Protein AF-A0A0C9YT64-F1 (afdb_monomer_lite)

Organism: NCBI:txid765257

Foldseek 3Di:
DDPVVVVVVVVVVVVVVVVVVVVLLVVLVVVLVVVVVVVVVVLVVVQVCCVVPVDKDKDWDDDQDPPRPRDTDMDIHDVVQCCCCVVVVHHPNRVNVVVNVVSNVPVVVPVVPPPDD

Sequence (117 aa):
MTQEEKDELLHALTEYQALKNTSVHATNSAAAHDVQLTLEHVFKILDGLALHTRIYVCLFATCSHVYDSSQPFWYGTDNIMDFWEDVMDLEPDEIVCKMEQWVCMHGKSEETSCSGH

pLDDT: mean 78.33, std 15.84, range [33.59, 94.06]

Structure (mmCIF, N/CA/C/O backbone):
data_AF-A0A0C9YT64-F1
#
_entry.id   AF-A0A0C9YT64-F1
#
loop_
_atom_site.group_PDB
_atom_site.id
_atom_site.type_symbol
_atom_site.label_atom_id
_atom_site.label_alt_id
_atom_site.label_comp_id
_atom_site.label_asym_id
_atom_site.label_entity_id
_atom_site.label_seq_id
_atom_site.pdbx_PDB_ins_code
_atom_site.Cartn_x
_atom_site.Cartn_y
_atom_site.Cartn_z
_atom_site.occupancy
_atom_site.B_iso_or_equiv
_atom_site.auth_seq_id
_atom_site.auth_comp_id
_atom_site.auth_asym_id
_atom_site.auth_atom_id
_atom_site.pdbx_PDB_model_num
ATOM 1 N N . MET A 1 1 ? -23.182 -1.965 52.401 1.00 54.50 1 MET A N 1
ATOM 2 C CA . MET A 1 1 ? -23.189 -1.963 50.935 1.00 54.50 1 MET A CA 1
ATOM 3 C C . MET A 1 1 ? -24.563 -2.415 50.484 1.00 54.50 1 MET A C 1
ATOM 5 O O . MET A 1 1 ? -24.890 -3.586 50.672 1.00 54.50 1 MET A O 1
ATOM 9 N N . THR A 1 2 ? -25.402 -1.483 50.051 1.00 84.81 2 THR A N 1
ATOM 10 C CA . THR A 1 2 ? -26.761 -1.759 49.568 1.00 84.81 2 THR A CA 1
ATOM 11 C C . THR A 1 2 ? -26.719 -2.211 48.106 1.00 84.81 2 THR A C 1
ATOM 13 O O . THR A 1 2 ? -25.713 -2.043 47.417 1.00 84.81 2 THR A O 1
ATOM 16 N N . GLN A 1 3 ? -27.788 -2.853 47.631 1.00 82.25 3 GLN A N 1
ATOM 17 C CA . GLN A 1 3 ? -27.886 -3.283 46.229 1.00 82.25 3 GLN A CA 1
ATOM 18 C C . GLN A 1 3 ? -27.853 -2.080 45.269 1.00 82.25 3 GLN A C 1
ATOM 20 O O . GLN A 1 3 ? -27.255 -2.156 44.205 1.00 82.25 3 GLN A O 1
ATOM 25 N N . GLU A 1 4 ? -28.403 -0.954 45.712 1.00 83.56 4 GLU A N 1
ATOM 26 C CA . GLU A 1 4 ? -28.441 0.320 44.993 1.00 83.56 4 GLU A CA 1
ATOM 27 C C . GLU A 1 4 ? -27.031 0.899 44.765 1.00 83.56 4 GLU A C 1
ATOM 29 O O . GLU A 1 4 ? -26.687 1.256 43.644 1.00 83.56 4 GLU A O 1
ATOM 34 N N . GLU A 1 5 ? -26.158 0.850 45.781 1.00 81.50 5 GLU A N 1
ATOM 35 C CA . GLU A 1 5 ? -24.745 1.252 45.655 1.00 81.50 5 GLU A CA 1
ATOM 36 C C . GLU A 1 5 ? -23.969 0.359 44.666 1.00 81.50 5 GLU A C 1
ATOM 38 O O . GLU A 1 5 ? -23.046 0.816 43.990 1.00 81.50 5 GLU A O 1
ATOM 43 N N . LYS A 1 6 ? -24.324 -0.930 44.566 1.00 82.69 6 LYS A N 1
ATOM 44 C CA . LYS A 1 6 ? -23.720 -1.849 43.586 1.00 82.69 6 LYS A CA 1
ATOM 45 C C . LYS A 1 6 ? -24.171 -1.549 42.161 1.00 82.69 6 LYS A C 1
ATOM 47 O O . LYS A 1 6 ? -23.344 -1.613 41.252 1.00 82.69 6 LYS A O 1
ATOM 52 N N . ASP A 1 7 ? -25.450 -1.249 41.976 1.00 88.69 7 ASP A N 1
ATOM 53 C CA . ASP A 1 7 ? -26.015 -0.963 40.660 1.00 88.69 7 ASP A CA 1
ATOM 54 C C . ASP A 1 7 ? -25.503 0.391 40.131 1.00 88.69 7 ASP A C 1
ATOM 56 O O . ASP A 1 7 ? -25.131 0.484 38.960 1.00 88.69 7 ASP A O 1
ATOM 60 N N . GLU A 1 8 ? -25.341 1.399 40.999 1.00 89.75 8 GLU A N 1
ATOM 61 C CA . GLU A 1 8 ? -24.666 2.663 40.654 1.00 89.75 8 GLU A CA 1
ATOM 62 C C . GLU A 1 8 ? -23.203 2.452 40.241 1.00 89.75 8 GLU A C 1
ATOM 64 O O . GLU A 1 8 ? -22.755 2.996 39.229 1.00 89.75 8 GLU A O 1
ATOM 69 N N . LEU A 1 9 ? -22.450 1.629 40.979 1.00 84.31 9 LEU A N 1
ATOM 70 C CA . LEU A 1 9 ? -21.054 1.325 40.646 1.00 84.31 9 LEU A CA 1
ATOM 71 C C . LEU A 1 9 ? -20.921 0.589 39.305 1.00 84.31 9 LEU A C 1
ATOM 73 O O . LEU A 1 9 ? -20.013 0.884 38.527 1.00 84.31 9 LEU A O 1
ATOM 77 N N . LEU A 1 10 ? -21.821 -0.354 39.018 1.00 86.88 10 LEU A N 1
ATOM 78 C CA . LEU A 1 10 ? -21.862 -1.058 37.734 1.00 86.88 10 LEU A CA 1
ATOM 79 C C . LEU A 1 10 ? -22.216 -0.115 36.582 1.00 86.88 10 LEU A C 1
ATOM 81 O O . LEU A 1 10 ? -21.617 -0.202 35.504 1.00 86.88 10 LEU A O 1
ATOM 85 N N . HIS A 1 11 ? -23.149 0.806 36.810 1.00 89.62 11 HIS A N 1
ATOM 86 C CA . HIS A 1 11 ? -23.528 1.801 35.819 1.00 89.62 11 HIS A CA 1
ATOM 87 C C . HIS A 1 11 ? -22.362 2.746 35.500 1.00 89.62 11 HIS A C 1
ATOM 89 O O . HIS A 1 11 ? -21.985 2.862 34.333 1.00 89.62 11 HIS A O 1
ATOM 95 N N . ALA A 1 12 ? -21.716 3.310 36.524 1.00 83.31 12 ALA A N 1
ATOM 96 C CA . ALA A 1 12 ? -20.562 4.195 36.368 1.00 83.31 12 ALA A CA 1
ATOM 97 C C . ALA A 1 12 ? -19.379 3.502 35.669 1.00 83.31 12 ALA A C 1
ATOM 99 O O . ALA A 1 12 ? -18.698 4.098 34.832 1.00 83.31 12 ALA A O 1
ATOM 100 N N . LEU A 1 13 ? -19.144 2.218 35.967 1.00 78.75 13 LEU A N 1
ATOM 101 C CA . LEU A 1 13 ? -18.111 1.427 35.298 1.00 78.75 13 LEU A CA 1
ATOM 102 C C . LEU A 1 13 ? -18.414 1.244 33.804 1.00 78.75 13 LEU A C 1
ATOM 104 O O . LEU A 1 13 ? -17.509 1.356 32.976 1.00 78.75 13 LEU A O 1
ATOM 108 N N . THR A 1 14 ? -19.677 0.992 33.460 1.00 85.62 14 THR A N 1
ATOM 109 C CA . THR A 1 14 ? -20.119 0.816 32.070 1.00 85.62 14 THR A CA 1
ATOM 110 C C . THR A 1 14 ? -19.979 2.118 31.279 1.00 85.62 14 THR A C 1
ATOM 112 O O . THR A 1 14 ? -19.463 2.110 30.162 1.00 85.62 14 THR A O 1
ATOM 115 N N . GLU A 1 15 ? -20.363 3.251 31.871 1.00 85.88 15 GLU A N 1
ATOM 116 C CA . GLU A 1 15 ? -20.200 4.574 31.257 1.00 85.88 15 GLU A CA 1
ATOM 117 C C . GLU A 1 15 ? -18.727 4.931 31.049 1.00 85.88 15 GLU A C 1
ATOM 119 O O . GLU A 1 15 ? -18.341 5.385 29.970 1.00 85.88 15 GLU A O 1
ATOM 124 N N . TYR A 1 16 ? -17.879 4.661 32.044 1.00 75.25 16 TYR A N 1
ATOM 125 C CA . TYR A 1 16 ? -16.440 4.880 31.933 1.00 75.25 16 TYR A CA 1
ATOM 126 C C . TYR A 1 16 ? -15.815 4.032 30.815 1.00 75.25 16 TYR A C 1
ATOM 128 O O . TYR A 1 16 ? -15.002 4.531 30.035 1.00 75.25 16 TYR A O 1
ATOM 136 N N . GLN A 1 17 ? -16.212 2.762 30.695 1.00 73.31 17 GLN A N 1
ATOM 137 C CA . GLN A 1 17 ? -15.761 1.881 29.614 1.00 73.31 17 GLN A CA 1
ATOM 138 C C . GLN A 1 17 ? -16.225 2.377 28.239 1.00 73.31 17 GLN A C 1
ATOM 140 O O . GLN A 1 17 ? -15.421 2.424 27.307 1.00 73.31 17 GLN A O 1
ATOM 14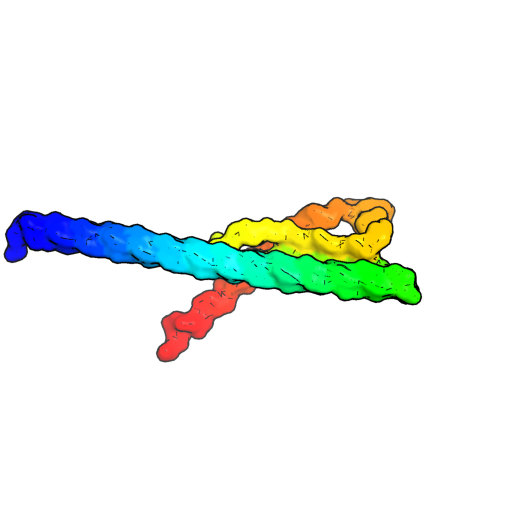5 N N . ALA A 1 18 ? -17.485 2.800 28.111 1.00 74.81 18 ALA A N 1
ATOM 146 C CA . ALA A 1 18 ? -18.025 3.343 26.866 1.00 74.81 18 ALA A CA 1
ATOM 147 C C . ALA A 1 18 ? -17.302 4.634 26.440 1.00 74.81 18 ALA A C 1
ATOM 149 O O . ALA A 1 18 ? -16.918 4.786 25.276 1.00 74.81 18 ALA A O 1
ATOM 150 N N . LEU A 1 19 ? -17.046 5.536 27.391 1.00 78.00 19 LEU A N 1
ATOM 151 C CA . LEU A 1 19 ? -16.316 6.778 27.151 1.00 78.00 19 LEU A CA 1
ATOM 152 C C . LEU A 1 19 ? -14.861 6.508 26.743 1.00 78.00 19 LEU A C 1
ATOM 154 O O . LEU A 1 19 ? -14.367 7.095 25.779 1.00 78.00 19 LEU A O 1
ATOM 158 N N . LYS A 1 20 ? -14.185 5.583 27.434 1.00 72.56 20 LYS A N 1
ATOM 159 C CA . LYS A 1 20 ? -12.810 5.180 27.115 1.00 72.56 20 LYS A CA 1
ATOM 160 C C . LYS A 1 20 ? -12.714 4.564 25.719 1.00 72.56 20 LYS A C 1
ATOM 162 O O . LYS A 1 20 ? -11.837 4.962 24.957 1.00 72.56 20 LYS A O 1
ATOM 167 N N . ASN A 1 21 ? -13.624 3.658 25.364 1.00 66.62 21 ASN A N 1
ATOM 168 C CA . ASN A 1 21 ? -13.656 3.052 24.031 1.00 66.62 21 ASN A CA 1
ATOM 169 C C . ASN A 1 21 ? -13.858 4.112 22.944 1.00 66.62 21 ASN A C 1
ATOM 171 O O . ASN A 1 21 ? -13.122 4.134 21.962 1.00 66.62 21 ASN A O 1
ATOM 175 N N . THR A 1 22 ? -14.792 5.042 23.151 1.00 72.69 22 THR A N 1
ATOM 176 C CA . THR A 1 22 ? -15.046 6.144 22.209 1.00 72.69 22 THR A CA 1
ATOM 177 C C . THR A 1 22 ? -13.806 7.023 22.015 1.00 72.69 22 THR A C 1
ATOM 179 O O . THR A 1 22 ? -13.460 7.364 20.887 1.00 72.69 22 THR A O 1
ATOM 182 N N . SER A 1 23 ? -13.099 7.348 23.100 1.00 55.53 23 SER A N 1
ATOM 183 C CA . SER A 1 23 ? -11.869 8.149 23.058 1.00 55.53 23 SER A CA 1
ATOM 184 C C . SER A 1 23 ? -10.727 7.449 22.304 1.00 55.53 23 SER A C 1
ATOM 186 O O . SER A 1 23 ? -10.069 8.060 21.458 1.00 55.53 23 SER A O 1
ATOM 188 N N . VAL A 1 24 ? -10.527 6.148 22.545 1.00 58.66 24 VAL A N 1
ATOM 189 C CA . VAL A 1 24 ? -9.525 5.340 21.826 1.00 58.66 24 VAL A CA 1
ATOM 190 C C . VAL A 1 24 ? -9.855 5.272 20.334 1.00 58.66 24 VAL A C 1
ATOM 192 O O . VAL A 1 24 ? -8.983 5.528 19.508 1.00 58.66 24 VAL A O 1
ATOM 195 N N . HIS A 1 25 ? -11.116 5.017 19.973 1.00 62.97 25 HIS A N 1
ATOM 196 C CA . HIS A 1 25 ? -11.544 5.001 18.572 1.00 62.97 25 HIS A CA 1
ATOM 197 C C . HIS A 1 25 ? -11.329 6.347 17.871 1.00 62.97 25 HIS A C 1
ATOM 199 O O . HIS A 1 25 ? -10.833 6.372 16.745 1.00 62.97 25 HIS A O 1
ATOM 205 N N . ALA A 1 26 ? -11.649 7.462 18.532 1.00 58.91 26 ALA A N 1
ATOM 206 C CA . ALA A 1 26 ? -11.406 8.794 17.984 1.00 58.91 26 ALA A CA 1
ATOM 207 C C . ALA A 1 26 ? -9.906 9.057 17.753 1.00 58.91 26 ALA A C 1
ATOM 209 O O . ALA A 1 26 ? -9.527 9.612 16.723 1.00 58.91 26 ALA A O 1
ATOM 210 N N . THR A 1 27 ? -9.054 8.612 18.679 1.00 65.56 27 THR A N 1
ATOM 211 C CA . THR A 1 27 ? -7.595 8.779 18.587 1.00 65.56 27 THR A CA 1
ATOM 212 C C . THR A 1 27 ? -6.999 7.940 17.456 1.00 65.56 27 THR A C 1
ATOM 214 O O . THR A 1 27 ? -6.221 8.458 16.660 1.00 65.56 27 THR A O 1
ATOM 217 N N . ASN A 1 28 ? -7.409 6.677 17.325 1.00 67.38 28 ASN A N 1
ATOM 218 C CA . ASN A 1 28 ? -6.946 5.812 16.237 1.00 67.38 28 ASN A CA 1
ATOM 219 C C . ASN A 1 28 ? -7.414 6.332 14.875 1.00 67.38 28 ASN A C 1
ATOM 221 O O . ASN A 1 28 ? -6.648 6.333 13.921 1.00 67.38 28 ASN A O 1
ATOM 225 N N . SER A 1 29 ? -8.646 6.847 14.789 1.00 68.81 29 SER A N 1
ATOM 226 C CA . SER A 1 29 ? -9.143 7.466 13.558 1.00 68.81 29 SER A CA 1
ATOM 227 C C . SER A 1 29 ? -8.330 8.698 13.158 1.00 68.81 29 SER A C 1
ATOM 229 O O . SER A 1 29 ? -8.125 8.914 11.966 1.00 68.81 29 SER A O 1
ATOM 231 N N . ALA A 1 30 ? -7.880 9.507 14.121 1.00 72.50 30 ALA A N 1
ATOM 232 C CA . ALA A 1 30 ? -7.009 10.644 13.843 1.00 72.50 30 ALA A CA 1
ATOM 233 C C . ALA A 1 30 ? -5.627 10.180 13.355 1.00 72.50 30 ALA A C 1
ATOM 235 O O . ALA A 1 30 ? -5.147 10.671 12.339 1.00 72.50 30 ALA A O 1
ATOM 236 N N . ALA A 1 31 ? -5.034 9.180 14.015 1.00 71.94 31 ALA A N 1
ATOM 237 C CA . ALA A 1 31 ? -3.746 8.616 13.615 1.00 71.94 31 ALA A CA 1
ATOM 238 C C . ALA A 1 31 ? -3.785 8.005 12.201 1.00 71.94 31 ALA A C 1
ATOM 240 O O . ALA A 1 31 ? -2.921 8.306 11.379 1.00 71.94 31 ALA A O 1
ATOM 241 N N . ALA A 1 32 ? -4.816 7.217 11.884 1.00 71.62 32 ALA A N 1
ATOM 242 C CA . ALA A 1 32 ? -5.005 6.639 10.554 1.00 71.62 32 ALA A CA 1
ATOM 243 C C . ALA A 1 32 ? -5.162 7.722 9.472 1.00 71.62 32 ALA A C 1
ATOM 245 O O . ALA A 1 32 ? -4.591 7.617 8.387 1.00 71.62 32 ALA A O 1
ATOM 246 N N . HIS A 1 33 ? -5.902 8.789 9.780 1.00 78.19 33 HIS A N 1
ATOM 247 C CA . HIS A 1 33 ? -6.083 9.917 8.871 1.00 78.19 33 HIS A CA 1
ATOM 248 C C . HIS A 1 33 ? -4.776 10.694 8.640 1.00 78.19 33 HIS A C 1
ATOM 250 O O . HIS A 1 33 ? -4.470 11.056 7.505 1.00 78.19 33 HIS A O 1
ATOM 256 N N . ASP A 1 34 ? -3.971 10.908 9.682 1.00 80.75 34 ASP A N 1
ATOM 257 C CA . ASP A 1 34 ? -2.660 11.557 9.561 1.00 80.75 34 ASP A CA 1
ATOM 258 C C . ASP A 1 34 ? -1.692 10.730 8.703 1.00 80.75 34 ASP A C 1
ATOM 260 O O . ASP A 1 34 ? -0.986 11.282 7.850 1.00 80.75 34 ASP A O 1
ATOM 264 N N . VAL A 1 35 ? -1.690 9.403 8.880 1.00 79.88 35 VAL A N 1
ATOM 265 C CA . VAL A 1 35 ? -0.932 8.473 8.032 1.00 79.88 35 VAL A CA 1
ATOM 266 C C . VAL A 1 35 ? -1.379 8.611 6.579 1.00 79.88 35 VAL A C 1
ATOM 268 O O . VAL A 1 35 ? -0.541 8.848 5.709 1.00 79.88 35 VAL A O 1
ATOM 271 N N . GLN A 1 36 ? -2.687 8.557 6.314 1.00 81.94 36 GLN A N 1
ATOM 272 C CA . GLN A 1 36 ? -3.227 8.693 4.962 1.00 81.94 36 GLN A CA 1
ATOM 273 C C . GLN A 1 36 ? -2.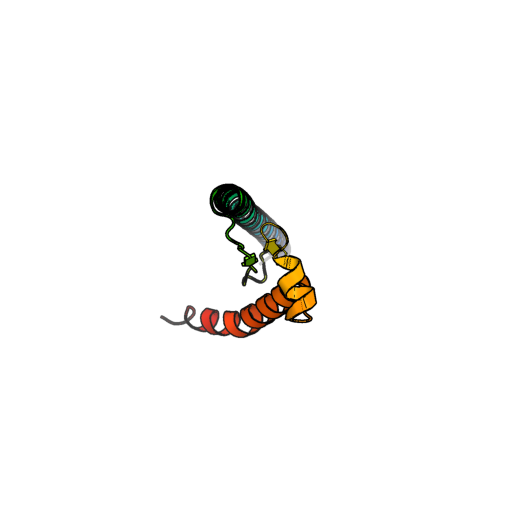819 10.022 4.304 1.00 81.94 36 GLN A C 1
ATOM 275 O O . GLN A 1 36 ? -2.273 10.016 3.201 1.00 81.94 36 GLN A O 1
ATOM 280 N N . LEU A 1 37 ? -3.016 11.158 4.982 1.00 85.38 37 LEU A N 1
ATOM 281 C CA . LEU A 1 37 ? -2.649 12.475 4.447 1.00 85.38 37 LEU A CA 1
ATOM 282 C C . LEU A 1 37 ? -1.151 12.592 4.153 1.00 85.38 37 LEU A C 1
ATOM 284 O O . LEU A 1 37 ? -0.747 13.192 3.152 1.00 85.38 37 LEU A O 1
ATOM 288 N N . THR A 1 38 ? -0.319 12.023 5.023 1.00 87.44 38 THR A N 1
ATOM 289 C CA . THR A 1 38 ? 1.135 12.029 4.843 1.00 87.44 38 THR A CA 1
ATOM 290 C C . THR A 1 38 ? 1.530 11.216 3.615 1.00 87.44 38 THR A C 1
ATOM 292 O O . THR A 1 38 ? 2.353 11.661 2.815 1.00 87.44 38 THR A O 1
ATOM 295 N N . LEU A 1 39 ? 0.915 10.053 3.418 1.00 87.81 39 LEU A N 1
ATOM 296 C CA . LEU A 1 39 ? 1.185 9.191 2.271 1.00 87.81 39 LEU A CA 1
ATOM 297 C C . LEU A 1 39 ? 0.726 9.813 0.960 1.00 87.81 39 LEU A C 1
ATOM 299 O O . LEU A 1 39 ? 1.495 9.835 0.005 1.00 87.81 39 LEU A O 1
ATOM 303 N N . GLU A 1 40 ? -0.458 10.423 0.931 1.00 89.00 40 GLU A N 1
ATOM 304 C CA . GLU A 1 40 ? -0.924 11.187 -0.230 1.00 89.00 40 GLU A CA 1
ATOM 305 C C . GLU A 1 40 ? 0.047 12.318 -0.602 1.00 89.00 40 GLU A C 1
ATOM 307 O O . GLU A 1 40 ? 0.251 12.617 -1.783 1.00 89.00 40 GLU A O 1
ATOM 312 N N . HIS A 1 41 ? 0.672 12.959 0.392 1.00 92.44 41 HIS A N 1
ATOM 313 C CA . HIS A 1 41 ? 1.708 13.957 0.147 1.00 92.44 41 HIS A CA 1
ATOM 314 C C . HIS A 1 41 ? 2.984 13.333 -0.437 1.00 92.44 41 HIS A C 1
ATOM 316 O O . HIS A 1 41 ? 3.535 13.865 -1.403 1.00 92.44 41 HIS A O 1
ATOM 322 N N . VAL A 1 42 ? 3.431 12.194 0.101 1.00 91.50 42 VAL A N 1
ATOM 323 C CA . VAL A 1 42 ? 4.586 11.446 -0.419 1.00 91.50 42 VAL A CA 1
ATOM 324 C C . VAL A 1 42 ? 4.347 11.002 -1.861 1.00 91.50 42 VAL A C 1
ATOM 326 O O . VAL A 1 42 ? 5.230 11.197 -2.692 1.00 91.50 42 VAL A O 1
ATOM 329 N N . PHE A 1 43 ? 3.159 10.494 -2.198 1.00 91.00 43 PHE A N 1
ATOM 330 C CA . PHE A 1 43 ? 2.825 10.075 -3.564 1.00 91.00 43 PHE A CA 1
ATOM 331 C C . PHE A 1 43 ? 2.988 11.219 -4.559 1.00 91.00 43 PHE A C 1
ATOM 333 O O . PHE A 1 43 ? 3.653 11.054 -5.573 1.00 91.00 43 PHE A O 1
ATOM 340 N N . LYS A 1 44 ? 2.515 12.424 -4.222 1.00 92.88 44 LYS A N 1
ATOM 341 C CA . LYS A 1 44 ? 2.698 13.608 -5.079 1.00 92.88 44 LYS A CA 1
ATOM 342 C C . LYS A 1 44 ? 4.170 13.958 -5.303 1.00 92.88 44 LYS A C 1
ATOM 344 O O . LYS A 1 44 ? 4.535 14.403 -6.390 1.00 92.88 44 LYS A O 1
ATOM 349 N N . ILE A 1 45 ? 5.012 13.785 -4.282 1.00 93.50 45 ILE A N 1
ATOM 350 C CA . ILE A 1 45 ? 6.461 13.995 -4.410 1.00 93.50 45 ILE A CA 1
ATOM 351 C C . ILE A 1 45 ? 7.063 12.941 -5.344 1.00 93.50 45 ILE A C 1
ATOM 353 O O . ILE A 1 45 ? 7.860 13.291 -6.215 1.00 93.50 45 ILE A O 1
ATOM 357 N N . LEU A 1 46 ? 6.678 11.673 -5.179 1.00 92.38 46 LEU A N 1
ATOM 358 C CA . LEU A 1 46 ? 7.170 10.565 -5.996 1.00 92.38 46 LEU A CA 1
ATOM 359 C C . LEU A 1 46 ? 6.723 10.687 -7.458 1.00 92.38 46 LEU A C 1
ATOM 361 O O . LEU A 1 46 ? 7.572 10.575 -8.339 1.00 92.38 46 LEU A O 1
ATOM 365 N N . ASP A 1 47 ? 5.457 11.021 -7.714 1.00 91.00 47 ASP A N 1
ATOM 366 C CA . ASP A 1 47 ? 4.930 11.318 -9.052 1.00 91.00 47 ASP A CA 1
ATOM 367 C C . ASP A 1 47 ? 5.726 12.449 -9.714 1.00 91.00 47 ASP A C 1
ATOM 369 O O . ASP A 1 47 ? 6.193 12.325 -10.847 1.00 91.00 47 ASP A O 1
ATOM 373 N N . GLY A 1 48 ? 5.928 13.559 -8.993 1.00 91.81 48 GLY A N 1
ATOM 374 C CA . GLY A 1 48 ? 6.707 14.689 -9.498 1.00 91.81 48 GLY A CA 1
ATOM 375 C C . GLY A 1 48 ? 8.140 14.286 -9.844 1.00 91.81 48 GLY A C 1
ATOM 376 O O . GLY A 1 48 ? 8.671 14.670 -10.887 1.00 91.81 48 GLY A O 1
ATOM 377 N N . LEU A 1 49 ? 8.768 13.471 -8.998 1.00 89.69 49 LEU A N 1
ATOM 378 C CA . LEU A 1 49 ? 10.127 13.001 -9.222 1.00 89.69 49 LEU A CA 1
ATOM 379 C C . LEU A 1 49 ? 10.210 12.055 -10.430 1.00 89.69 49 LEU A C 1
ATOM 381 O O . LEU A 1 49 ? 11.092 12.238 -11.276 1.00 89.69 49 LEU A O 1
ATOM 385 N N . ALA A 1 50 ? 9.281 11.105 -10.554 1.00 91.75 50 ALA A N 1
ATOM 386 C CA . ALA A 1 50 ? 9.193 10.180 -11.681 1.00 91.75 50 ALA A CA 1
ATOM 387 C C . ALA A 1 50 ? 9.006 10.930 -13.008 1.00 91.75 50 ALA A C 1
ATOM 389 O O . ALA A 1 50 ? 9.774 10.718 -13.947 1.00 91.75 50 ALA A O 1
ATOM 390 N N . LEU A 1 51 ? 8.101 11.914 -13.055 1.00 90.88 51 LEU A N 1
ATOM 391 C CA . LEU A 1 51 ? 7.856 12.731 -14.250 1.00 90.88 51 LEU A CA 1
ATOM 392 C C . LEU A 1 51 ? 9.112 13.456 -14.757 1.00 90.88 51 LEU A C 1
ATOM 394 O O . LEU A 1 51 ? 9.321 13.572 -15.966 1.00 90.88 51 LEU A O 1
ATOM 398 N N . HIS A 1 52 ? 9.955 13.957 -13.851 1.00 87.56 52 HIS A N 1
ATOM 399 C CA . HIS A 1 52 ? 11.131 14.749 -14.219 1.00 87.56 52 HIS A CA 1
ATOM 400 C C . HIS A 1 52 ? 12.388 13.921 -14.484 1.00 87.56 52 HIS A C 1
ATOM 402 O O . HIS A 1 52 ? 13.260 14.361 -15.234 1.00 87.56 52 HIS A O 1
ATOM 408 N N . THR A 1 53 ? 12.505 12.746 -13.870 1.00 89.81 53 THR A N 1
ATOM 409 C CA . THR A 1 53 ? 13.758 11.974 -13.869 1.00 89.81 53 THR A CA 1
ATOM 410 C C . THR A 1 53 ? 13.625 10.584 -14.481 1.00 89.81 53 THR A C 1
ATOM 412 O O . THR A 1 53 ? 14.646 9.954 -14.751 1.00 89.81 53 THR A O 1
ATOM 415 N N . ARG A 1 54 ? 12.392 10.131 -14.756 1.00 88.50 54 ARG A N 1
ATOM 416 C CA . ARG A 1 54 ? 12.057 8.765 -15.195 1.00 88.50 54 ARG A CA 1
ATOM 417 C C . ARG A 1 54 ? 12.580 7.685 -14.252 1.00 88.50 54 ARG A C 1
ATOM 419 O O . ARG A 1 54 ? 12.980 6.607 -14.693 1.00 88.50 54 ARG A O 1
ATOM 426 N N . ILE A 1 55 ? 12.644 7.994 -12.961 1.00 89.56 55 ILE A N 1
ATOM 427 C CA . ILE A 1 55 ? 12.908 6.967 -11.962 1.00 89.56 55 ILE A CA 1
ATOM 428 C C . ILE A 1 55 ? 11.657 6.116 -11.767 1.00 89.56 55 ILE A C 1
ATOM 430 O O . ILE A 1 55 ? 10.540 6.619 -11.840 1.00 89.56 55 ILE A O 1
ATOM 434 N N . TYR A 1 56 ? 11.876 4.846 -11.458 1.00 90.88 56 TYR A N 1
ATOM 435 C CA . TYR A 1 56 ? 10.825 3.930 -11.050 1.00 90.88 56 TYR A CA 1
ATOM 436 C C . TYR A 1 56 ? 10.913 3.738 -9.539 1.00 90.88 56 TYR A C 1
ATOM 438 O O . TYR A 1 56 ? 11.980 3.400 -9.020 1.00 90.88 56 TYR A O 1
ATOM 446 N N . VAL A 1 57 ? 9.813 3.980 -8.832 1.00 90.69 57 VAL A N 1
ATOM 447 C CA . VAL A 1 57 ? 9.734 3.896 -7.373 1.00 90.69 57 VAL A CA 1
ATOM 448 C C . VAL A 1 57 ? 8.503 3.097 -6.983 1.00 90.69 57 VAL A C 1
ATOM 450 O O . VAL A 1 57 ? 7.417 3.326 -7.505 1.00 90.69 57 VAL A O 1
ATOM 453 N N . CYS A 1 58 ? 8.661 2.203 -6.014 1.00 91.88 58 CYS A N 1
ATOM 454 C CA . CYS A 1 58 ? 7.552 1.565 -5.321 1.00 91.88 58 CYS A CA 1
ATOM 455 C C . CYS A 1 58 ? 7.643 1.841 -3.817 1.00 91.88 58 CYS A C 1
ATOM 457 O O . CYS A 1 58 ? 8.737 1.892 -3.248 1.00 91.88 58 CYS A O 1
ATOM 459 N N . LEU A 1 59 ? 6.493 1.978 -3.169 1.00 91.06 59 LEU A N 1
ATOM 460 C CA . LEU A 1 59 ? 6.354 2.090 -1.726 1.00 91.06 59 LEU A CA 1
ATOM 461 C C . LEU A 1 59 ? 5.368 1.025 -1.251 1.00 91.06 59 LEU A C 1
ATOM 463 O O . LEU A 1 59 ? 4.265 0.939 -1.777 1.00 91.06 59 LEU A O 1
ATOM 467 N N . PHE A 1 60 ? 5.750 0.266 -0.231 1.00 89.25 60 PHE A N 1
ATOM 468 C CA . PHE A 1 60 ? 4.864 -0.635 0.501 1.00 89.25 60 PHE A CA 1
ATOM 469 C C . PHE A 1 60 ? 4.815 -0.162 1.943 1.00 89.25 60 PHE A C 1
ATOM 471 O O . PHE A 1 60 ? 5.865 0.128 2.526 1.00 89.25 60 PHE A O 1
ATOM 478 N N . ALA A 1 61 ? 3.626 -0.088 2.530 1.00 85.12 61 ALA A N 1
ATOM 479 C CA . ALA A 1 61 ? 3.525 0.150 3.956 1.00 85.12 61 ALA A CA 1
ATOM 480 C C . ALA A 1 61 ? 2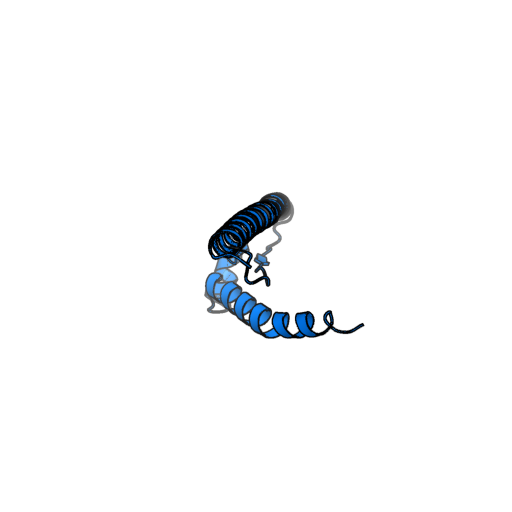.359 -0.600 4.596 1.00 85.12 61 ALA A C 1
ATOM 482 O O . ALA A 1 61 ? 1.323 -0.873 3.997 1.00 85.12 61 ALA A O 1
ATOM 483 N N . THR A 1 62 ? 2.586 -0.945 5.857 1.00 82.38 62 THR A N 1
ATOM 484 C CA . THR A 1 62 ? 1.683 -1.704 6.712 1.00 82.38 62 THR A CA 1
ATOM 485 C C . THR A 1 62 ? 1.789 -1.135 8.120 1.00 82.38 62 THR A C 1
ATOM 487 O O . THR A 1 62 ? 2.882 -0.749 8.546 1.00 82.38 62 THR A O 1
ATOM 490 N N . CYS A 1 63 ? 0.682 -1.091 8.856 1.00 73.31 63 CYS A N 1
ATOM 491 C CA . CYS A 1 63 ? 0.699 -0.715 10.265 1.00 73.31 63 CYS A CA 1
ATOM 492 C C . CYS A 1 63 ? 0.877 -1.960 11.140 1.00 73.31 63 CYS A C 1
ATOM 494 O O . CYS A 1 63 ? 0.294 -3.007 10.884 1.00 73.31 63 CYS A O 1
ATOM 496 N N . SER A 1 64 ? 1.708 -1.857 12.178 1.00 65.06 64 SER A N 1
ATOM 497 C CA . SER A 1 64 ? 1.975 -2.957 13.117 1.00 65.06 64 SER A CA 1
ATOM 498 C C . SER A 1 64 ? 0.934 -3.080 14.232 1.00 65.06 64 SER A C 1
ATOM 500 O O . SER A 1 64 ? 0.922 -4.070 14.966 1.00 65.06 64 SER A O 1
ATOM 502 N N . HIS A 1 65 ? 0.095 -2.059 14.409 1.00 62.97 65 HIS A N 1
ATOM 503 C CA . HIS A 1 65 ? -0.714 -1.894 15.605 1.00 62.97 65 HIS A CA 1
ATOM 504 C C . HIS A 1 65 ? -2.108 -2.512 15.429 1.00 62.97 65 HIS A C 1
ATOM 506 O O . HIS A 1 65 ? -2.886 -2.093 14.583 1.00 62.97 65 HIS A O 1
ATOM 512 N N . VAL A 1 66 ? -2.449 -3.476 16.291 1.00 51.88 66 VAL A N 1
ATOM 513 C CA . VAL A 1 66 ? -3.669 -4.316 16.223 1.00 51.88 66 VAL A CA 1
ATOM 514 C C . VAL A 1 66 ? -4.981 -3.516 16.319 1.00 51.88 66 VAL A C 1
ATOM 516 O O . VAL A 1 66 ? -6.048 -4.013 15.968 1.00 51.88 66 VAL A O 1
ATOM 519 N N . TYR A 1 67 ? -4.916 -2.275 16.804 1.00 47.34 67 TYR A N 1
ATOM 520 C CA . TYR A 1 67 ? -6.067 -1.372 16.915 1.00 47.34 67 TYR A CA 1
ATOM 521 C C . TYR A 1 67 ? -6.158 -0.330 15.797 1.00 47.34 67 TYR A C 1
ATOM 523 O O . TYR A 1 67 ? -7.082 0.490 15.812 1.00 47.34 67 TYR A O 1
ATOM 531 N N . ASP A 1 68 ? -5.199 -0.328 14.876 1.00 53.88 68 ASP A N 1
ATOM 532 C CA . ASP A 1 68 ? -5.212 0.554 13.725 1.00 53.88 68 ASP A CA 1
ATOM 533 C C . ASP A 1 68 ? -5.921 -0.181 12.584 1.00 53.88 68 ASP A C 1
ATOM 535 O O . ASP A 1 68 ? -5.487 -1.234 12.132 1.00 53.88 68 ASP A O 1
ATOM 539 N N . SER A 1 69 ? -7.078 0.325 12.162 1.00 52.81 69 SER A N 1
ATOM 540 C CA . SER A 1 69 ? -7.863 -0.248 11.060 1.00 52.81 69 SER A CA 1
ATOM 541 C C . SER A 1 69 ? -7.294 0.116 9.684 1.00 52.81 69 SER A C 1
ATOM 543 O O . SER A 1 69 ? -8.016 0.072 8.686 1.00 52.81 69 SER A O 1
ATOM 545 N N . SER A 1 70 ? -6.045 0.575 9.630 1.00 60.75 70 SER A N 1
ATOM 546 C CA . SER A 1 70 ? -5.371 0.969 8.404 1.00 60.75 70 SER A CA 1
ATOM 547 C C . SER A 1 70 ? -5.042 -0.284 7.600 1.00 60.75 70 SER A C 1
ATOM 549 O O . SER A 1 70 ? -4.302 -1.160 8.041 1.00 60.75 70 SER A O 1
ATOM 551 N N . GLN A 1 71 ? -5.644 -0.393 6.417 1.00 68.38 71 GLN A N 1
ATOM 552 C CA . GLN A 1 71 ? -5.320 -1.480 5.505 1.00 68.38 71 GLN A CA 1
ATOM 553 C C . GLN A 1 71 ? -3.877 -1.313 5.013 1.00 68.38 71 GLN A C 1
ATOM 555 O O . GLN A 1 71 ? -3.453 -0.178 4.758 1.00 68.38 71 GLN A O 1
ATOM 560 N N . PRO A 1 72 ? -3.129 -2.416 4.859 1.00 78.38 72 PRO A N 1
ATOM 561 C CA . PRO A 1 72 ? -1.868 -2.395 4.139 1.00 78.38 72 PRO A CA 1
ATOM 562 C C . PRO A 1 72 ? -2.078 -1.771 2.763 1.00 78.38 72 PRO A C 1
ATOM 564 O O . PRO A 1 72 ? -3.100 -2.003 2.116 1.00 78.38 72 PRO A O 1
ATOM 567 N N . PHE A 1 73 ? -1.120 -0.972 2.313 1.00 85.06 73 PHE A N 1
ATOM 568 C CA . PHE A 1 73 ? -1.217 -0.312 1.021 1.00 85.06 73 PHE A CA 1
ATOM 569 C C . PHE A 1 73 ? 0.129 -0.327 0.307 1.00 85.06 73 PHE A C 1
ATOM 571 O O . PHE A 1 73 ? 1.206 -0.398 0.912 1.00 85.06 73 PHE A O 1
ATOM 578 N N . TRP A 1 74 ? 0.055 -0.202 -1.008 1.00 89.62 74 TRP A N 1
ATOM 579 C CA . TRP A 1 74 ? 1.214 -0.026 -1.859 1.00 89.62 74 TRP A CA 1
ATOM 580 C C . TRP A 1 74 ? 0.965 1.093 -2.868 1.00 89.62 74 TRP A C 1
ATOM 582 O O . TRP A 1 74 ? -0.169 1.482 -3.144 1.00 89.62 74 TRP A O 1
ATOM 592 N N . TYR A 1 75 ? 2.054 1.642 -3.388 1.00 91.12 75 TYR A N 1
ATOM 593 C CA . TYR A 1 75 ? 2.060 2.656 -4.430 1.00 91.12 75 TYR A CA 1
ATOM 594 C C . TYR A 1 75 ? 3.238 2.397 -5.370 1.00 91.12 75 TYR A C 1
ATOM 596 O O . TYR A 1 75 ? 4.323 2.012 -4.932 1.00 91.12 75 TYR A O 1
ATOM 604 N N . GLY A 1 76 ? 3.032 2.624 -6.662 1.00 91.44 76 GLY A N 1
ATOM 605 C CA . GLY A 1 76 ? 4.053 2.494 -7.694 1.00 91.44 76 GLY A CA 1
ATOM 606 C C . GLY A 1 76 ? 3.984 3.648 -8.675 1.00 91.44 76 GLY A C 1
ATOM 607 O O . GLY A 1 76 ? 2.892 4.064 -9.054 1.00 91.44 76 GLY A O 1
ATOM 608 N N . THR A 1 77 ? 5.142 4.142 -9.105 1.00 90.31 77 THR A N 1
ATOM 609 C CA . THR A 1 77 ? 5.230 5.086 -10.222 1.00 90.31 77 THR A CA 1
ATOM 610 C C . THR A 1 77 ? 5.255 4.341 -11.555 1.00 90.31 77 THR A C 1
ATOM 612 O O . THR A 1 77 ? 5.864 3.273 -11.668 1.00 90.31 77 THR A O 1
ATOM 615 N N . ASP A 1 78 ? 4.678 4.953 -12.590 1.00 87.00 78 ASP A N 1
ATOM 616 C CA . ASP A 1 78 ? 4.627 4.404 -13.949 1.00 87.00 78 ASP A CA 1
ATOM 617 C C . ASP A 1 78 ? 4.152 2.937 -13.953 1.00 87.00 78 ASP A C 1
ATOM 619 O O . ASP A 1 78 ? 3.123 2.614 -13.366 1.00 87.00 78 ASP A O 1
ATOM 623 N N . ASN A 1 79 ? 4.892 2.045 -14.608 1.00 88.06 79 ASN A N 1
ATOM 624 C CA . ASN A 1 79 ? 4.560 0.633 -14.742 1.00 88.06 79 ASN A CA 1
ATOM 625 C C . ASN A 1 79 ? 5.478 -0.270 -13.900 1.00 88.06 79 ASN A C 1
ATOM 627 O O . ASN A 1 79 ? 5.719 -1.424 -14.237 1.00 88.06 79 ASN A O 1
ATOM 631 N N . ILE A 1 80 ? 6.005 0.240 -12.780 1.00 88.69 80 ILE A N 1
ATOM 632 C CA . ILE A 1 80 ? 6.835 -0.560 -11.863 1.00 88.69 80 ILE A CA 1
ATOM 633 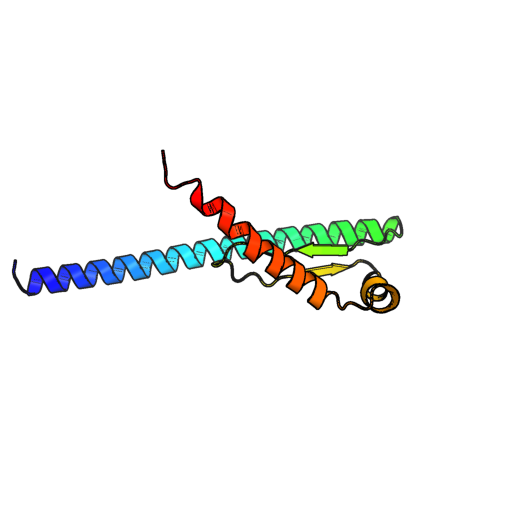C C . ILE A 1 80 ? 6.068 -1.737 -11.238 1.00 88.69 80 ILE A C 1
ATOM 635 O O . ILE A 1 80 ? 6.681 -2.632 -10.669 1.00 88.69 80 ILE A O 1
ATOM 639 N N . MET A 1 81 ? 4.738 -1.751 -11.346 1.00 85.88 81 MET A N 1
ATOM 640 C CA . MET A 1 81 ? 3.909 -2.890 -10.948 1.00 85.88 81 MET A CA 1
ATOM 641 C C . MET A 1 81 ? 4.081 -4.086 -11.888 1.00 85.88 81 MET A C 1
ATOM 643 O O . MET A 1 81 ? 4.219 -5.202 -11.397 1.00 85.88 81 MET A O 1
ATOM 647 N N . ASP A 1 82 ? 4.251 -3.845 -13.191 1.00 90.88 82 ASP A N 1
ATOM 648 C CA . ASP A 1 82 ? 4.566 -4.888 -14.175 1.00 90.88 82 ASP A CA 1
ATOM 649 C C . ASP A 1 82 ? 5.864 -5.620 -13.806 1.00 90.88 82 ASP A C 1
ATOM 651 O O . ASP A 1 82 ? 5.997 -6.810 -14.036 1.00 90.88 82 ASP A O 1
ATOM 655 N N . PHE A 1 83 ? 6.839 -4.943 -13.186 1.00 90.94 83 PHE A N 1
ATOM 656 C CA . PHE A 1 83 ? 8.051 -5.620 -12.713 1.00 90.94 83 PHE A CA 1
ATOM 657 C C . PHE A 1 83 ? 7.736 -6.680 -11.648 1.00 90.94 83 PHE A C 1
ATOM 659 O O . PHE A 1 83 ? 8.324 -7.761 -11.663 1.00 90.94 83 PHE A O 1
ATOM 666 N N . TRP A 1 84 ? 6.832 -6.383 -10.715 1.00 90.06 84 TRP A N 1
ATOM 667 C CA . TRP A 1 84 ? 6.467 -7.334 -9.669 1.00 90.06 84 TRP A CA 1
ATOM 668 C C . TRP A 1 84 ? 5.719 -8.535 -10.252 1.00 90.06 84 TRP A C 1
ATOM 670 O O . TRP A 1 84 ? 6.075 -9.673 -9.955 1.00 90.06 84 TRP A O 1
ATOM 680 N N . GLU A 1 85 ? 4.775 -8.295 -11.155 1.00 91.75 85 GLU A N 1
ATOM 681 C CA . GLU A 1 85 ? 3.994 -9.365 -11.778 1.00 91.75 85 GLU A CA 1
ATOM 682 C C . GLU A 1 85 ? 4.823 -10.156 -12.806 1.00 91.75 85 GLU A C 1
ATOM 684 O O . GLU A 1 85 ? 4.964 -11.370 -12.686 1.00 91.75 85 GLU A O 1
ATOM 689 N N . ASP A 1 86 ? 5.464 -9.489 -13.767 1.00 94.06 86 ASP A N 1
ATOM 690 C CA . ASP A 1 86 ? 6.126 -10.147 -14.901 1.00 94.06 86 ASP A CA 1
ATOM 691 C C . ASP A 1 86 ? 7.504 -10.730 -14.559 1.00 94.06 86 ASP A C 1
ATOM 693 O O . ASP A 1 86 ? 7.936 -11.714 -15.168 1.00 94.06 86 ASP A O 1
ATOM 697 N N . VAL A 1 87 ? 8.249 -10.096 -13.643 1.00 93.25 87 VAL A N 1
ATOM 698 C CA . VAL A 1 87 ? 9.630 -10.503 -13.318 1.00 93.25 87 VAL A CA 1
ATOM 699 C C . VAL A 1 87 ? 9.687 -11.297 -12.024 1.00 93.25 87 VAL A C 1
ATOM 701 O O . VAL A 1 87 ? 10.441 -12.270 -11.942 1.00 93.25 87 VAL A O 1
ATOM 704 N N . MET A 1 88 ? 8.929 -10.873 -11.012 1.00 90.81 88 MET A N 1
ATOM 705 C CA . MET A 1 88 ? 8.946 -11.514 -9.699 1.00 90.81 88 M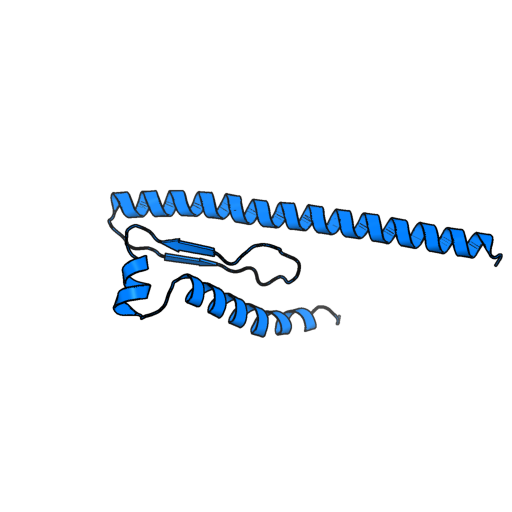ET A CA 1
ATOM 706 C C . MET A 1 88 ? 7.846 -12.565 -9.526 1.00 90.81 88 MET A C 1
ATOM 708 O O . MET A 1 88 ? 7.953 -13.335 -8.572 1.00 90.81 88 MET A O 1
ATOM 712 N N . ASP A 1 89 ? 6.861 -12.637 -10.434 1.00 94.00 89 ASP A N 1
ATOM 713 C CA . ASP A 1 89 ? 5.701 -13.542 -10.349 1.00 94.00 89 ASP A CA 1
ATOM 714 C C . ASP A 1 89 ? 4.949 -13.368 -9.016 1.00 94.00 89 ASP A C 1
ATOM 716 O O . ASP A 1 89 ? 4.584 -14.330 -8.340 1.00 94.00 89 ASP A O 1
ATOM 720 N N . LEU A 1 90 ? 4.816 -12.108 -8.582 1.00 91.94 90 LEU A N 1
ATOM 721 C CA . LEU A 1 90 ? 4.168 -11.721 -7.332 1.00 91.94 90 LEU A CA 1
ATOM 722 C C . LEU A 1 90 ? 3.256 -10.522 -7.559 1.00 91.94 90 LEU A C 1
ATOM 724 O O . LEU A 1 90 ? 3.703 -9.469 -8.017 1.00 91.94 90 LEU A O 1
ATOM 728 N N . GLU A 1 91 ? 2.001 -10.644 -7.136 1.00 91.75 91 GLU A N 1
ATOM 729 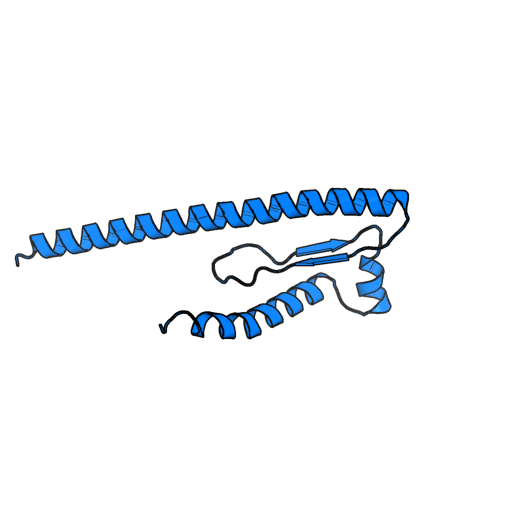C CA . GLU A 1 91 ? 1.102 -9.495 -7.100 1.00 91.75 91 GLU A CA 1
ATOM 730 C C . GLU A 1 91 ? 1.530 -8.533 -5.969 1.00 91.75 91 GLU A C 1
ATOM 732 O O . GLU A 1 91 ? 1.875 -8.977 -4.865 1.00 91.75 91 GLU A O 1
ATOM 737 N N . PRO A 1 92 ? 1.494 -7.205 -6.182 1.00 88.81 92 PRO A N 1
ATOM 738 C CA . PRO A 1 92 ? 1.829 -6.221 -5.147 1.00 88.81 92 PRO A CA 1
ATOM 739 C C . PRO A 1 92 ? 1.037 -6.399 -3.841 1.00 88.81 92 PRO A C 1
ATOM 741 O O . PRO A 1 92 ? 1.580 -6.210 -2.746 1.00 88.81 92 PRO A O 1
ATOM 744 N N . ASP A 1 93 ? -0.221 -6.835 -3.943 1.00 88.50 93 ASP A N 1
ATOM 745 C CA . ASP A 1 93 ? -1.070 -7.153 -2.793 1.00 88.50 93 ASP A CA 1
ATOM 746 C C . ASP A 1 93 ? -0.519 -8.331 -1.972 1.00 88.50 93 ASP A C 1
ATOM 748 O O . ASP A 1 93 ? -0.531 -8.306 -0.737 1.00 88.50 93 ASP A O 1
ATOM 752 N N . GLU A 1 94 ? 0.050 -9.348 -2.620 1.00 90.81 94 GLU A N 1
ATOM 753 C CA . GLU A 1 94 ? 0.693 -10.459 -1.917 1.00 90.81 94 GLU A CA 1
ATOM 754 C C . GLU A 1 94 ? 1.946 -10.003 -1.168 1.00 90.81 94 GLU A C 1
ATOM 756 O O . GLU A 1 94 ? 2.223 -10.479 -0.061 1.00 90.81 94 GLU A O 1
ATOM 761 N N . ILE A 1 95 ? 2.704 -9.069 -1.749 1.00 90.38 95 ILE A N 1
ATOM 762 C CA . ILE A 1 95 ? 3.897 -8.495 -1.119 1.00 90.38 95 ILE A CA 1
ATOM 763 C C . ILE A 1 95 ? 3.500 -7.735 0.145 1.00 90.38 95 ILE A C 1
ATOM 765 O O . ILE A 1 95 ? 4.084 -7.976 1.208 1.00 90.38 95 ILE A O 1
ATOM 769 N N . VAL A 1 96 ? 2.492 -6.859 0.060 1.00 89.19 96 VAL A N 1
ATOM 770 C CA . VAL A 1 96 ? 2.064 -6.060 1.213 1.00 89.19 96 VAL A CA 1
ATOM 771 C C . VAL A 1 96 ? 1.478 -6.943 2.321 1.00 89.19 96 VAL A C 1
ATOM 773 O O . VAL A 1 96 ? 1.793 -6.739 3.492 1.00 89.19 96 VAL A O 1
ATOM 776 N N . CYS A 1 97 ? 0.739 -8.002 1.967 1.00 86.69 97 CYS A N 1
ATOM 777 C CA . CYS A 1 97 ? 0.219 -8.974 2.932 1.00 86.69 97 CYS A CA 1
ATOM 778 C C . CYS A 1 97 ? 1.341 -9.751 3.637 1.00 86.69 97 CYS A C 1
ATOM 780 O O . CYS A 1 97 ? 1.297 -9.957 4.850 1.00 86.69 97 CYS A O 1
ATOM 782 N N . LYS A 1 98 ? 2.378 -10.188 2.907 1.00 89.06 98 LYS A N 1
ATOM 783 C CA . LYS A 1 98 ? 3.538 -10.866 3.516 1.00 89.06 98 LYS A CA 1
ATOM 784 C C . LYS A 1 98 ? 4.320 -9.929 4.433 1.00 89.06 98 LYS A C 1
ATOM 786 O O . LYS A 1 98 ? 4.787 -10.357 5.489 1.00 89.06 98 LYS A O 1
ATOM 791 N N . MET A 1 99 ? 4.450 -8.661 4.045 1.00 87.94 99 MET A N 1
ATOM 792 C CA . MET A 1 99 ? 5.070 -7.629 4.873 1.00 87.94 99 MET A CA 1
ATOM 793 C C . MET A 1 99 ? 4.279 -7.417 6.169 1.00 87.94 99 MET A C 1
ATOM 795 O O . MET A 1 99 ? 4.877 -7.443 7.243 1.00 87.94 99 MET A O 1
ATOM 799 N N . GLU A 1 100 ? 2.952 -7.290 6.090 1.00 86.00 100 GLU A N 1
ATOM 800 C CA . GLU A 1 100 ? 2.070 -7.198 7.260 1.00 86.00 100 GLU A CA 1
ATOM 801 C C . GLU A 1 100 ? 2.239 -8.409 8.183 1.00 86.00 100 GLU A C 1
ATOM 803 O O . GLU A 1 100 ? 2.514 -8.252 9.372 1.00 86.00 100 GLU A O 1
ATOM 808 N N . GLN A 1 101 ? 2.169 -9.627 7.636 1.00 85.50 101 GLN A N 1
ATOM 809 C CA . GLN A 1 101 ? 2.363 -10.860 8.404 1.00 85.50 101 GLN A CA 1
ATOM 810 C C . GLN A 1 101 ? 3.711 -10.876 9.130 1.00 85.50 101 GLN A C 1
ATOM 812 O O . GLN A 1 101 ? 3.774 -11.212 10.316 1.00 85.50 101 GLN A O 1
ATOM 817 N N . TRP A 1 102 ? 4.789 -10.483 8.444 1.00 87.00 102 TRP A N 1
ATOM 818 C CA . TRP A 1 102 ? 6.116 -10.393 9.043 1.00 87.00 102 TRP A CA 1
ATOM 819 C C . TRP A 1 102 ? 6.146 -9.381 10.194 1.00 87.00 102 TRP A C 1
ATOM 821 O O . TRP A 1 102 ? 6.617 -9.718 11.284 1.00 87.00 102 TRP A O 1
ATOM 831 N N . VAL A 1 103 ? 5.587 -8.184 9.994 1.00 84.06 103 VAL A N 1
ATOM 832 C CA . VAL A 1 103 ? 5.496 -7.150 11.033 1.00 84.06 103 VAL A CA 1
ATOM 833 C C . VAL A 1 103 ? 4.667 -7.639 12.222 1.00 84.06 103 VAL A C 1
ATOM 835 O O . VAL A 1 103 ? 5.114 -7.508 13.356 1.00 84.06 103 VAL A O 1
ATOM 838 N N . CYS A 1 104 ? 3.511 -8.271 12.014 1.00 80.69 104 CYS A N 1
ATOM 839 C CA . CYS A 1 104 ? 2.683 -8.800 13.103 1.00 80.69 104 CYS A CA 1
ATOM 840 C C . CYS A 1 104 ? 3.380 -9.910 13.905 1.00 80.69 104 CYS A C 1
ATOM 842 O O . CYS A 1 104 ? 3.172 -10.028 15.117 1.00 80.69 104 CYS A O 1
ATOM 844 N N . MET A 1 105 ? 4.201 -10.734 13.249 1.00 81.88 105 MET A N 1
ATOM 845 C CA . MET A 1 105 ? 4.984 -11.776 13.917 1.00 81.88 105 MET A CA 1
ATOM 846 C C . MET A 1 105 ? 6.117 -11.203 14.780 1.00 81.88 105 MET A C 1
ATOM 848 O O . MET A 1 105 ? 6.445 -11.800 15.803 1.00 81.88 105 MET A O 1
ATOM 852 N N . HIS A 1 106 ? 6.685 -10.054 14.401 1.00 75.62 106 HIS A N 1
ATOM 853 C CA . HIS A 1 106 ? 7.847 -9.450 15.069 1.00 75.62 106 HIS A CA 1
ATOM 854 C C . HIS A 1 106 ? 7.499 -8.237 15.953 1.00 75.62 106 HIS A C 1
ATOM 856 O O . HIS A 1 106 ? 8.266 -7.882 16.842 1.00 75.62 106 HIS A O 1
ATOM 862 N N . GLY A 1 107 ? 6.323 -7.628 15.793 1.00 62.31 107 GLY A N 1
ATOM 863 C CA . GLY A 1 107 ? 5.862 -6.503 16.614 1.00 62.31 107 GLY A CA 1
ATOM 864 C C . GLY A 1 107 ? 5.487 -6.910 18.042 1.00 62.31 107 GLY A C 1
ATOM 865 O O . GLY A 1 107 ? 5.599 -6.118 18.971 1.00 62.31 107 GLY A O 1
ATOM 866 N N . LYS A 1 108 ? 5.123 -8.182 18.256 1.00 54.16 108 LYS A N 1
ATOM 867 C CA . LYS A 1 108 ? 4.786 -8.715 19.588 1.00 54.16 108 LYS A CA 1
ATOM 868 C C . LYS A 1 108 ? 5.988 -8.877 20.521 1.00 54.16 108 LYS A C 1
ATOM 870 O O . LYS A 1 108 ? 5.785 -9.026 21.721 1.00 54.16 108 LYS A O 1
ATOM 875 N N . SER A 1 109 ? 7.224 -8.867 20.014 1.00 48.09 109 SER A N 1
ATOM 876 C CA . SER A 1 109 ? 8.412 -8.986 20.875 1.00 48.09 109 SER A CA 1
ATOM 877 C C . SER A 1 109 ? 8.781 -7.697 21.617 1.00 48.09 109 SER A C 1
ATOM 879 O O . SER A 1 109 ? 9.490 -7.779 22.619 1.00 48.09 109 SER A O 1
ATOM 881 N N . GLU A 1 110 ? 8.289 -6.530 21.189 1.00 48.88 110 GLU A N 1
ATOM 882 C CA . GLU A 1 110 ? 8.657 -5.238 21.795 1.00 48.88 110 GLU A CA 1
ATOM 883 C C . GLU A 1 110 ? 7.691 -4.778 22.905 1.00 48.88 110 GLU A C 1
ATOM 885 O O . GLU A 1 110 ? 8.102 -4.067 23.820 1.00 48.88 110 GLU A O 1
ATOM 890 N N . GLU A 1 111 ? 6.439 -5.252 22.937 1.00 46.56 111 GLU A N 1
ATOM 891 C CA . GLU A 1 111 ? 5.484 -4.884 24.003 1.00 46.56 111 GLU A CA 1
ATOM 892 C C . GLU A 1 111 ? 5.836 -5.476 25.383 1.00 46.56 111 GLU A C 1
ATOM 894 O O . GLU A 1 111 ? 5.402 -4.960 26.415 1.00 46.56 111 GLU A O 1
ATOM 899 N N . THR A 1 112 ? 6.677 -6.513 25.446 1.00 37.62 112 THR A N 1
ATOM 900 C CA . THR A 1 112 ? 7.112 -7.119 26.718 1.00 37.62 112 THR A CA 1
ATOM 901 C C . THR A 1 112 ? 8.226 -6.364 27.453 1.00 37.62 112 THR A C 1
ATOM 903 O O . THR A 1 112 ? 8.538 -6.736 28.584 1.00 37.62 112 THR A O 1
ATOM 906 N N . SER A 1 113 ? 8.823 -5.303 26.889 1.00 34.22 113 SER A N 1
ATOM 907 C CA . SER A 1 113 ? 9.881 -4.546 27.588 1.00 34.22 113 SER A CA 1
ATOM 908 C C . SER A 1 113 ? 9.390 -3.333 28.383 1.00 34.22 113 SER A C 1
ATOM 910 O O . SER A 1 113 ? 10.183 -2.737 29.107 1.00 34.22 113 SER A O 1
ATOM 912 N N . CYS A 1 114 ? 8.107 -2.963 28.302 1.00 36.56 114 CYS A N 1
ATOM 913 C CA . CYS A 1 114 ? 7.571 -1.788 29.007 1.00 36.56 114 CYS A CA 1
ATOM 914 C C . CYS A 1 114 ? 6.720 -2.108 30.249 1.00 36.56 114 CYS A C 1
ATOM 916 O O . CYS A 1 114 ? 6.087 -1.207 30.794 1.00 36.56 114 CYS A O 1
ATOM 918 N N . SER A 1 115 ? 6.722 -3.350 30.749 1.00 36.06 115 SER A N 1
ATOM 919 C CA . SER A 1 115 ? 6.008 -3.725 31.985 1.00 36.06 115 SER A CA 1
ATOM 920 C C . SER A 1 115 ? 6.919 -4.058 33.171 1.00 36.06 115 SER A C 1
ATOM 922 O O . SER A 1 115 ? 6.495 -4.735 34.107 1.00 36.06 115 SER A O 1
ATOM 924 N N . GLY A 1 116 ? 8.167 -3.602 33.164 1.00 37.69 116 GLY A N 1
ATOM 925 C CA . GLY A 1 116 ? 9.035 -3.772 34.318 1.00 37.69 116 GLY A CA 1
ATOM 926 C C . GLY A 1 116 ? 10.129 -2.733 34.352 1.00 37.69 116 GLY A C 1
ATOM 927 O O . GLY A 1 116 ? 11.188 -2.997 33.803 1.00 37.69 116 GLY A O 1
ATOM 928 N N . HIS A 1 117 ? 9.869 -1.608 35.016 1.00 33.59 117 HIS A N 1
ATOM 929 C CA . HIS A 1 117 ? 10.766 -0.903 35.941 1.00 33.59 117 HIS A CA 1
ATOM 930 C C . HIS A 1 117 ? 9.944 0.101 36.754 1.00 33.59 117 HIS A C 1
ATOM 932 O O . HIS A 1 117 ? 9.099 0.796 36.148 1.00 33.59 117 HIS A O 1
#

Radius of gyration: 22.01 Å; chains: 1; bounding box: 42×28×66 Å

Secondary structure (DSSP, 8-state):
--HHHHHHHHHHHHHHHHHHHHHHHHHHHHHHHHHHHHHHHHHHHHHHHHHHH----EEEE----TT--PPPEEEESTTHHHIIIIIT---HHHHHHHHHHHHHHHHTTTGGGSS--